Protein AF-A0A0E2DDN2-F1 (afdb_monomer_lite)

Structure (mmCIF, N/CA/C/O backbone):
data_AF-A0A0E2DDN2-F1
#
_entry.id   AF-A0A0E2DDN2-F1
#
loop_
_atom_site.group_PDB
_atom_site.id
_atom_site.type_symbol
_atom_site.label_atom_id
_atom_site.label_alt_id
_atom_site.label_comp_id
_atom_site.label_asym_id
_atom_site.label_entity_id
_atom_site.label_seq_id
_atom_site.pdbx_PDB_ins_code
_atom_site.Cartn_x
_atom_site.Cartn_y
_atom_site.Cartn_z
_atom_site.occupancy
_atom_site.B_iso_or_equiv
_atom_site.auth_seq_id
_atom_site.auth_comp_id
_atom_site.auth_asym_id
_atom_site.auth_atom_id
_atom_site.pdbx_PDB_model_num
ATOM 1 N N . MET A 1 1 ? -7.321 -7.533 17.125 1.00 57.19 1 MET A N 1
ATOM 2 C CA . MET A 1 1 ? -7.673 -6.757 15.905 1.00 57.19 1 MET A CA 1
ATOM 3 C C . MET A 1 1 ? -6.456 -6.064 15.289 1.00 57.19 1 MET A C 1
ATOM 5 O O . MET A 1 1 ? -6.294 -6.148 14.081 1.00 57.19 1 MET A O 1
ATOM 9 N N . GLY A 1 2 ? -5.565 -5.451 16.083 1.00 60.41 2 GLY A N 1
ATOM 10 C CA . GLY A 1 2 ? -4.345 -4.822 15.553 1.00 60.41 2 GLY A CA 1
ATOM 11 C C . GLY A 1 2 ? -3.330 -5.793 14.927 1.00 60.41 2 GLY A C 1
ATOM 12 O O . GLY A 1 2 ? -2.785 -5.489 13.872 1.00 60.41 2 GLY A O 1
ATOM 13 N N . GLU A 1 3 ? -3.133 -6.992 15.486 1.00 67.50 3 GLU A N 1
ATOM 14 C CA . GLU A 1 3 ? -2.214 -7.992 14.902 1.00 67.50 3 GLU A CA 1
ATOM 15 C C . GLU A 1 3 ? -2.650 -8.462 13.506 1.00 67.50 3 GLU A C 1
ATOM 17 O O . GLU A 1 3 ? -1.822 -8.657 12.621 1.00 67.50 3 GLU A O 1
ATOM 22 N N . ILE A 1 4 ? -3.965 -8.549 13.271 1.00 76.50 4 ILE A N 1
ATOM 23 C CA . ILE A 1 4 ? -4.533 -8.881 11.957 1.00 76.50 4 ILE A CA 1
ATOM 24 C C . ILE A 1 4 ? -4.200 -7.784 10.937 1.00 76.50 4 ILE A C 1
ATOM 26 O O . ILE A 1 4 ? -3.948 -8.085 9.774 1.00 76.50 4 ILE A O 1
ATOM 30 N N . ILE A 1 5 ? -4.181 -6.513 11.355 1.00 75.06 5 ILE A N 1
ATOM 31 C CA . ILE A 1 5 ? -3.803 -5.395 10.480 1.00 75.06 5 ILE A CA 1
ATOM 32 C C . ILE A 1 5 ? -2.328 -5.515 10.093 1.00 75.06 5 ILE A C 1
ATOM 34 O O . ILE A 1 5 ? -2.007 -5.381 8.917 1.00 75.06 5 ILE A O 1
ATOM 38 N N . LEU A 1 6 ? -1.445 -5.811 11.051 1.00 74.75 6 LEU A N 1
ATOM 39 C CA . LEU A 1 6 ? -0.019 -6.003 10.779 1.00 74.75 6 LEU A CA 1
ATOM 40 C C . LEU A 1 6 ? 0.225 -7.170 9.819 1.00 74.75 6 LEU A C 1
ATOM 42 O O . LEU A 1 6 ? 0.858 -6.968 8.789 1.00 74.75 6 LEU A O 1
ATOM 46 N N . SER A 1 7 ? -0.344 -8.343 10.104 1.00 75.56 7 SER A N 1
ATOM 47 C CA . SER A 1 7 ? -0.200 -9.535 9.258 1.00 75.56 7 SER A CA 1
ATOM 48 C C . SER A 1 7 ? -0.722 -9.294 7.838 1.00 75.56 7 SER A C 1
ATOM 50 O O . SER A 1 7 ? -0.008 -9.557 6.873 1.00 75.56 7 SER A O 1
ATOM 52 N N . LYS A 1 8 ? -1.905 -8.681 7.684 1.00 78.75 8 LYS A N 1
ATOM 53 C CA . LYS A 1 8 ? -2.436 -8.330 6.356 1.00 78.75 8 LYS A CA 1
ATOM 54 C C . LYS A 1 8 ? -1.563 -7.331 5.618 1.00 78.75 8 LYS A C 1
ATOM 56 O O . LYS A 1 8 ? -1.463 -7.403 4.401 1.00 78.75 8 LYS A O 1
ATOM 61 N N . LEU A 1 9 ? -0.964 -6.373 6.323 1.00 77.38 9 LEU A N 1
ATOM 62 C CA . LEU A 1 9 ? -0.024 -5.451 5.700 1.00 77.38 9 LEU A CA 1
ATOM 63 C C . LEU A 1 9 ? 1.234 -6.203 5.260 1.00 77.38 9 LEU A C 1
ATOM 65 O O . LEU A 1 9 ? 1.690 -5.993 4.148 1.00 77.38 9 LEU A O 1
ATOM 69 N N . GLU A 1 10 ? 1.793 -7.095 6.066 1.00 76.25 10 GLU A N 1
ATOM 70 C CA . GLU A 1 10 ? 2.991 -7.865 5.698 1.00 76.25 10 GLU A CA 1
ATOM 71 C C . GLU A 1 10 ? 2.784 -8.768 4.476 1.00 76.25 10 GLU A C 1
ATOM 73 O O . GLU A 1 10 ? 3.691 -8.880 3.656 1.00 76.25 10 GLU A O 1
ATOM 78 N N . GLU A 1 11 ? 1.581 -9.314 4.295 1.00 73.31 11 GLU A N 1
ATOM 79 C CA . GLU A 1 11 ? 1.205 -10.130 3.132 1.00 73.31 11 GLU A CA 1
ATOM 80 C C . GLU A 1 11 ? 1.095 -9.343 1.813 1.00 73.31 11 GLU A C 1
ATOM 82 O O . GLU A 1 11 ? 1.126 -9.938 0.734 1.00 73.31 11 GLU A O 1
ATOM 87 N N . LEU A 1 12 ? 0.964 -8.012 1.854 1.00 65.38 12 LEU A N 1
ATOM 88 C CA . LEU A 1 12 ? 0.863 -7.209 0.633 1.00 65.38 12 LEU A CA 1
ATOM 89 C C . LEU A 1 12 ? 2.214 -7.174 -0.093 1.00 65.38 12 LEU A C 1
ATOM 91 O O . LEU A 1 12 ? 3.175 -6.577 0.382 1.00 65.38 12 LEU A O 1
ATOM 95 N N . SER A 1 13 ? 2.285 -7.746 -1.291 1.00 55.22 13 SER A N 1
ATOM 96 C CA . SER A 1 13 ? 3.529 -7.833 -2.069 1.00 55.22 13 SER A CA 1
ATOM 97 C C . SER A 1 13 ? 4.059 -6.489 -2.583 1.00 55.22 13 SER A C 1
ATOM 99 O O . SER A 1 13 ? 5.221 -6.404 -2.960 1.00 55.22 13 SER A O 1
ATOM 101 N N . GLU A 1 14 ? 3.227 -5.445 -2.618 1.00 56.44 14 GLU A N 1
ATOM 102 C CA . GLU A 1 14 ? 3.563 -4.155 -3.227 1.00 56.44 14 GLU A CA 1
ATOM 103 C C . GLU A 1 14 ? 3.874 -3.085 -2.168 1.00 56.44 14 GLU A C 1
ATOM 105 O O . GLU A 1 14 ? 3.119 -2.883 -1.211 1.00 56.44 14 GLU A O 1
ATOM 110 N N . ALA A 1 15 ? 4.981 -2.368 -2.363 1.00 55.09 15 ALA A N 1
ATOM 111 C CA . ALA A 1 15 ? 5.313 -1.105 -1.707 1.00 55.09 15 ALA A CA 1
ATOM 112 C C . ALA A 1 15 ? 5.532 -0.029 -2.794 1.00 55.09 15 ALA A C 1
ATOM 114 O O . ALA A 1 15 ? 5.874 -0.384 -3.918 1.00 55.09 15 ALA A O 1
ATOM 115 N N . PRO A 1 16 ? 5.310 1.272 -2.517 1.00 59.19 16 PRO A N 1
ATOM 116 C CA . PRO A 1 16 ? 4.817 1.874 -1.288 1.00 59.19 16 PRO A CA 1
ATOM 117 C C . PRO A 1 16 ? 3.288 1.813 -1.219 1.00 59.19 16 PRO A C 1
ATOM 119 O O . PRO A 1 16 ? 2.588 2.052 -2.205 1.00 59.19 16 PRO A O 1
ATOM 122 N N . ARG A 1 17 ? 2.745 1.542 -0.030 1.00 75.62 17 ARG A N 1
ATOM 123 C CA . ARG A 1 17 ? 1.301 1.352 0.144 1.00 75.62 17 ARG A CA 1
ATOM 124 C C . ARG A 1 17 ? 0.639 2.662 0.527 1.00 75.62 17 ARG A C 1
ATOM 126 O O . ARG A 1 17 ? 1.168 3.434 1.322 1.00 75.62 17 ARG A O 1
ATOM 133 N N . ARG A 1 18 ? -0.553 2.898 -0.010 1.00 86.12 18 ARG A N 1
ATOM 134 C CA . ARG A 1 18 ? -1.464 3.941 0.470 1.00 86.12 18 ARG A CA 1
ATOM 135 C C . ARG A 1 18 ? -2.622 3.233 1.148 1.00 86.12 18 ARG A C 1
ATOM 137 O O . ARG A 1 18 ? -3.436 2.612 0.472 1.00 86.12 18 ARG A O 1
ATOM 144 N N . VAL A 1 19 ? -2.656 3.278 2.472 1.00 88.81 19 VAL A N 1
ATOM 145 C CA . VAL A 1 19 ? -3.583 2.481 3.275 1.00 88.81 19 VAL A CA 1
ATOM 146 C C . VAL A 1 19 ? -4.564 3.408 3.972 1.00 88.81 19 VAL A C 1
ATOM 148 O O . VAL A 1 19 ? -4.178 4.266 4.765 1.00 88.81 19 VAL A O 1
ATOM 151 N N . LEU A 1 20 ? -5.844 3.216 3.667 1.00 90.94 20 LEU A N 1
ATOM 152 C CA . LEU A 1 20 ? -6.948 3.890 4.331 1.00 90.94 20 LEU A CA 1
ATOM 153 C C . LEU A 1 20 ? -7.583 2.939 5.344 1.00 90.94 20 LEU A C 1
ATOM 155 O O . LEU A 1 20 ? -8.109 1.894 4.962 1.00 90.94 20 LEU A O 1
ATOM 159 N N . LEU A 1 21 ? -7.534 3.313 6.616 1.00 91.19 21 LEU A N 1
ATOM 160 C CA . LEU A 1 21 ? -8.121 2.571 7.723 1.00 91.19 21 LEU A CA 1
ATOM 161 C C . LEU A 1 21 ? -9.485 3.184 8.056 1.00 91.19 21 LEU A C 1
ATOM 163 O O . LEU A 1 21 ? -9.568 4.301 8.562 1.00 91.19 21 LEU A O 1
ATOM 167 N N . ASP A 1 22 ? -10.555 2.462 7.738 1.00 91.00 22 ASP A N 1
ATOM 168 C CA . ASP A 1 22 ? -11.921 2.887 8.040 1.00 91.00 22 ASP A CA 1
ATOM 169 C C . ASP A 1 22 ? -12.295 2.446 9.459 1.00 91.00 22 ASP A C 1
ATOM 171 O O . ASP A 1 22 ? -12.363 1.249 9.742 1.00 91.00 22 ASP A O 1
ATOM 175 N N . ALA A 1 23 ? -12.483 3.412 10.358 1.00 91.00 23 ALA A N 1
ATOM 176 C CA . ALA A 1 23 ? -12.768 3.170 11.768 1.00 91.00 23 ALA A CA 1
ATOM 177 C C . ALA A 1 23 ? -14.267 3.228 12.103 1.00 91.00 23 ALA A C 1
ATOM 179 O O . ALA A 1 23 ? -14.613 3.154 13.277 1.00 91.00 23 ALA A O 1
ATOM 180 N N . SER A 1 24 ? -15.162 3.321 11.112 1.00 89.81 24 SER A N 1
ATOM 181 C CA . SER A 1 24 ? -16.614 3.457 11.337 1.00 89.81 24 SER A CA 1
ATOM 182 C C . SER A 1 24 ? -17.233 2.334 12.175 1.00 89.81 24 SER A C 1
ATOM 184 O O . SER A 1 24 ? -18.202 2.569 12.890 1.00 89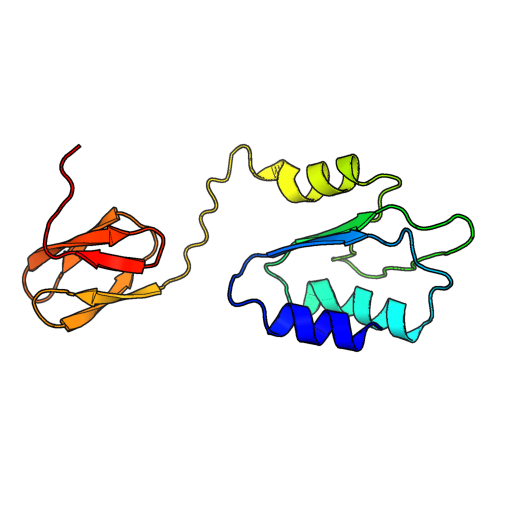.81 24 SER A O 1
ATOM 186 N N . GLY A 1 25 ? -16.662 1.128 12.118 1.00 87.94 25 GLY A N 1
ATOM 187 C CA . GLY A 1 25 ? -17.080 -0.022 12.926 1.00 87.94 25 GLY A CA 1
ATOM 188 C C . GLY A 1 25 ? -16.351 -0.169 14.265 1.00 87.94 25 GLY A C 1
ATOM 189 O O . GLY A 1 25 ? -16.425 -1.233 14.872 1.00 87.94 25 GLY A O 1
ATOM 190 N N . LEU A 1 26 ? -15.579 0.830 14.700 1.00 87.44 26 LEU A N 1
ATOM 191 C CA . LEU A 1 26 ? -14.815 0.753 15.941 1.00 87.44 26 LEU A CA 1
ATOM 192 C C . LEU A 1 26 ? -15.725 1.020 17.147 1.00 87.44 26 LEU A C 1
ATOM 194 O O . LEU A 1 26 ? -16.296 2.095 17.267 1.00 87.44 26 LEU A O 1
ATOM 198 N N . GLU A 1 27 ? -15.826 0.064 18.066 1.00 87.62 27 GLU A N 1
ATOM 199 C CA . GLU A 1 27 ? -16.610 0.234 19.303 1.00 87.62 27 GLU A CA 1
ATOM 200 C C . GLU A 1 27 ? -15.787 0.862 20.436 1.00 87.62 27 GLU A C 1
ATOM 202 O O . GLU A 1 27 ? -16.316 1.558 21.298 1.00 87.62 27 GLU A O 1
ATOM 207 N N . SER A 1 28 ? -14.474 0.617 20.446 1.00 85.62 28 SER A N 1
ATOM 208 C CA . SER A 1 28 ? -13.539 1.173 21.426 1.00 85.62 28 SER A CA 1
ATOM 209 C C . SER A 1 28 ? -12.110 1.197 20.881 1.00 85.62 28 SER A C 1
ATOM 211 O O . SER A 1 28 ? -11.752 0.411 20.003 1.00 85.62 28 SER A O 1
ATOM 213 N N . ALA A 1 29 ? -11.270 2.086 21.416 1.00 85.00 29 ALA A N 1
ATOM 214 C CA . ALA A 1 29 ? -9.834 2.107 21.149 1.00 85.00 29 ALA A CA 1
ATOM 215 C C . ALA A 1 29 ? -9.071 1.653 22.397 1.00 85.00 29 ALA A C 1
ATOM 217 O O . ALA A 1 29 ? -9.054 2.339 23.417 1.00 85.00 29 ALA A O 1
ATOM 218 N N . THR A 1 30 ? -8.428 0.488 22.321 1.00 86.00 30 THR A N 1
ATOM 219 C CA . THR A 1 30 ? -7.553 0.007 23.395 1.00 86.00 30 THR A CA 1
ATOM 220 C C . THR A 1 30 ? -6.151 0.595 23.262 1.00 86.00 30 THR A C 1
ATOM 222 O O . THR A 1 30 ? -5.705 0.975 22.172 1.00 86.00 30 THR A O 1
ATOM 225 N N . LEU A 1 31 ? -5.417 0.634 24.378 1.00 82.75 31 LEU A N 1
ATOM 226 C CA . LEU A 1 31 ? -4.021 1.077 24.398 1.00 82.75 31 LEU A CA 1
ATOM 227 C C . LEU A 1 31 ? -3.148 0.223 23.462 1.00 82.75 31 LEU A C 1
ATOM 229 O O . LEU A 1 31 ? -2.305 0.746 22.740 1.00 82.75 31 LEU A O 1
ATOM 233 N N . GLU A 1 32 ? -3.407 -1.082 23.431 1.00 83.31 32 GLU A N 1
ATOM 234 C CA . GLU A 1 32 ? -2.722 -2.044 22.569 1.00 83.31 32 GLU A CA 1
ATOM 235 C C . GLU A 1 32 ? -3.000 -1.787 21.080 1.00 83.31 32 GLU A C 1
ATOM 237 O O . GLU A 1 32 ? -2.066 -1.667 20.287 1.00 83.31 32 GLU A O 1
ATOM 242 N N . GLY A 1 33 ? -4.268 -1.604 20.693 1.00 82.94 33 GLY A N 1
ATOM 243 C CA . GLY A 1 33 ? -4.626 -1.277 19.309 1.00 82.94 33 GLY A CA 1
ATOM 244 C C . GLY A 1 33 ? -4.025 0.053 18.851 1.00 82.94 33 GLY A C 1
ATOM 245 O O . GLY A 1 33 ? -3.528 0.166 17.732 1.00 82.94 33 GLY A O 1
ATOM 246 N N . THR A 1 34 ? -3.993 1.040 19.747 1.00 83.62 34 THR A N 1
ATOM 247 C CA . THR A 1 34 ? -3.378 2.347 19.483 1.00 83.62 34 THR A CA 1
ATOM 248 C C . THR A 1 34 ? -1.855 2.238 19.358 1.00 83.62 34 THR A C 1
ATOM 250 O O . THR A 1 34 ? -1.264 2.877 18.491 1.00 83.62 34 THR A O 1
ATOM 253 N N . SER A 1 35 ? -1.207 1.396 20.172 1.00 83.56 35 SER A N 1
ATOM 254 C CA . SER A 1 35 ? 0.231 1.116 20.067 1.00 83.56 35 SER A CA 1
ATOM 255 C C . SER A 1 35 ? 0.589 0.522 18.703 1.00 83.56 35 SER A C 1
ATOM 257 O O . SER A 1 35 ? 1.535 0.972 18.063 1.00 83.56 35 SER A O 1
ATOM 259 N N . ILE A 1 36 ? -0.228 -0.403 18.199 1.00 84.44 36 ILE A N 1
ATOM 260 C CA . ILE A 1 36 ? -0.029 -0.999 16.873 1.00 84.44 36 ILE A CA 1
ATOM 261 C C . ILE A 1 36 ? -0.156 0.052 15.764 1.00 84.44 36 ILE A C 1
ATOM 263 O O . ILE A 1 36 ? 0.682 0.089 14.865 1.00 84.44 36 ILE A O 1
ATOM 267 N N . LEU A 1 37 ? -1.151 0.944 15.842 1.00 86.69 37 LEU A N 1
ATOM 268 C CA . LEU A 1 37 ? -1.289 2.052 14.889 1.00 86.69 37 LEU A CA 1
ATOM 269 C C . LEU A 1 37 ? -0.066 2.980 14.908 1.00 86.69 37 LEU A C 1
ATOM 271 O O . LEU A 1 37 ? 0.392 3.396 13.847 1.00 86.69 37 LEU A O 1
ATOM 275 N N . ASN A 1 38 ? 0.497 3.254 16.087 1.00 85.56 38 ASN A N 1
ATOM 276 C CA . ASN A 1 38 ? 1.711 4.065 16.229 1.00 85.56 38 ASN A CA 1
ATOM 277 C C . ASN A 1 38 ? 2.949 3.420 15.591 1.00 85.56 38 ASN A C 1
ATOM 279 O O . ASN A 1 38 ? 3.833 4.136 15.137 1.00 85.56 38 ASN A O 1
ATOM 283 N N . GLN A 1 39 ? 3.005 2.089 15.509 1.00 86.06 39 GLN A N 1
ATOM 284 C CA . GLN A 1 39 ? 4.134 1.368 14.913 1.00 86.06 39 GLN A CA 1
ATOM 285 C C . GLN A 1 39 ? 4.077 1.298 13.381 1.00 86.06 39 GLN A C 1
ATOM 287 O O . GLN A 1 39 ? 5.101 1.040 12.750 1.00 86.06 39 GLN A O 1
ATOM 292 N N . LEU A 1 40 ? 2.912 1.501 12.750 1.00 86.12 40 LEU A N 1
ATOM 293 C CA . LEU A 1 40 ? 2.779 1.346 11.291 1.00 86.12 40 LEU A CA 1
ATOM 294 C C . LEU A 1 40 ? 3.709 2.269 10.486 1.00 86.12 40 LEU A C 1
ATOM 296 O O . LEU A 1 40 ? 4.346 1.772 9.556 1.00 86.12 40 LEU A O 1
ATOM 300 N N . PRO A 1 41 ? 3.838 3.570 10.810 1.00 84.88 41 PRO A N 1
ATOM 301 C CA . PRO A 1 41 ? 4.725 4.471 10.077 1.00 84.88 41 PRO A CA 1
ATOM 302 C C . PRO A 1 41 ? 6.205 4.102 10.227 1.00 84.88 41 PRO A C 1
ATOM 304 O O . PRO A 1 41 ? 6.975 4.289 9.293 1.00 84.88 41 PRO A O 1
ATOM 307 N N . GLU A 1 42 ? 6.604 3.543 11.372 1.00 83.81 42 GLU A N 1
ATOM 308 C CA . GLU A 1 42 ? 7.980 3.086 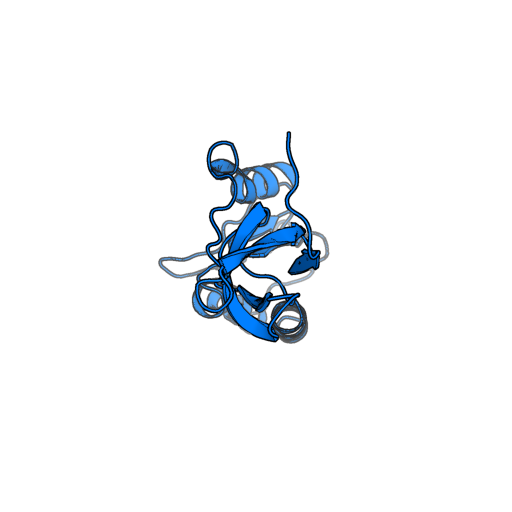11.608 1.00 83.81 42 GLU A CA 1
ATOM 309 C C . GLU A 1 42 ? 8.272 1.758 10.900 1.00 83.81 42 GLU A C 1
ATOM 311 O O . GLU A 1 42 ? 9.324 1.596 10.285 1.00 83.81 42 GLU A O 1
ATOM 316 N N . ARG A 1 43 ? 7.326 0.811 10.944 1.00 81.69 43 ARG A N 1
ATOM 317 C CA . ARG A 1 43 ? 7.464 -0.521 10.331 1.00 81.69 43 ARG A CA 1
ATOM 318 C C . ARG A 1 43 ? 7.354 -0.477 8.808 1.00 81.69 43 ARG A C 1
ATOM 320 O O . ARG A 1 43 ? 7.960 -1.294 8.121 1.00 81.69 43 ARG A O 1
ATOM 327 N N . PHE A 1 44 ? 6.604 0.484 8.272 1.00 82.56 44 PHE A N 1
ATOM 328 C CA . PHE A 1 44 ? 6.402 0.678 6.838 1.00 82.56 44 PHE A CA 1
ATOM 329 C C . PHE A 1 44 ? 6.727 2.127 6.431 1.00 82.56 44 PHE A C 1
ATOM 331 O O . PHE A 1 44 ? 5.831 2.845 5.981 1.00 82.56 44 PHE A O 1
ATOM 338 N N . PRO A 1 45 ? 8.001 2.559 6.508 1.00 78.06 45 PRO A N 1
ATOM 339 C CA . PRO A 1 45 ? 8.399 3.966 6.343 1.00 78.06 45 PRO A CA 1
ATOM 340 C C . PRO A 1 45 ? 8.120 4.530 4.946 1.00 78.06 45 PRO A C 1
ATOM 342 O O . PRO A 1 45 ? 7.988 5.736 4.764 1.00 78.06 45 PRO A O 1
ATOM 345 N N . ASN A 1 46 ? 7.993 3.653 3.949 1.00 75.75 46 ASN A N 1
ATOM 346 C CA . ASN A 1 46 ? 7.662 4.034 2.579 1.00 75.75 46 ASN A CA 1
ATOM 347 C C . ASN A 1 46 ? 6.147 4.106 2.327 1.00 75.75 46 ASN A C 1
ATOM 349 O O . ASN A 1 46 ? 5.731 4.536 1.258 1.00 75.75 46 ASN A O 1
ATOM 353 N N . SER A 1 47 ? 5.309 3.662 3.267 1.00 83.44 47 SER A N 1
ATOM 354 C CA . SER A 1 47 ? 3.852 3.651 3.114 1.00 83.44 47 SER A CA 1
ATOM 355 C C . SER A 1 47 ? 3.216 4.889 3.742 1.00 83.44 47 SER A C 1
ATOM 357 O O . SER A 1 47 ? 3.709 5.441 4.720 1.00 83.44 47 SER A O 1
ATOM 359 N N . LYS A 1 48 ? 2.083 5.319 3.186 1.00 87.69 48 LYS A N 1
ATOM 360 C CA . LYS A 1 48 ? 1.247 6.383 3.745 1.00 87.69 48 LYS A CA 1
ATOM 361 C C . LYS A 1 48 ? -0.019 5.783 4.334 1.00 87.69 48 LYS A C 1
ATOM 363 O O . LYS A 1 48 ? -0.681 4.968 3.689 1.00 87.69 48 LYS A O 1
ATOM 368 N N . PHE A 1 49 ? -0.373 6.242 5.525 1.00 89.25 49 PHE A N 1
ATOM 369 C CA . PHE A 1 49 ? -1.541 5.788 6.266 1.00 89.25 49 PHE A CA 1
ATOM 370 C C . PHE A 1 49 ? -2.459 6.969 6.570 1.00 89.25 49 PHE A C 1
ATOM 372 O O . PHE A 1 49 ? -1.991 8.066 6.878 1.00 89.25 49 PHE A O 1
ATOM 379 N N . ALA A 1 50 ? -3.763 6.730 6.517 1.00 91.94 50 ALA A N 1
ATOM 380 C CA . ALA A 1 50 ? -4.773 7.655 7.010 1.00 91.94 50 ALA A CA 1
ATOM 381 C C . ALA A 1 50 ? -5.900 6.866 7.675 1.00 91.94 50 ALA A C 1
ATOM 383 O O . ALA A 1 50 ? -6.228 5.764 7.230 1.00 91.94 50 ALA A O 1
ATOM 384 N N . ILE A 1 51 ? -6.497 7.435 8.717 1.00 92.12 51 ILE A N 1
ATOM 385 C CA . ILE A 1 51 ? -7.679 6.888 9.390 1.00 92.12 51 ILE A CA 1
ATOM 386 C C . ILE A 1 51 ? -8.870 7.791 9.075 1.00 92.12 51 ILE A C 1
ATOM 388 O O . ILE A 1 51 ? -8.726 9.013 9.084 1.00 92.12 51 ILE A O 1
ATOM 392 N N . CYS A 1 52 ? -10.041 7.216 8.814 1.00 92.88 52 CYS A N 1
ATOM 393 C CA . CYS A 1 52 ? -11.277 7.977 8.638 1.00 92.88 52 CYS A CA 1
ATOM 394 C C . CYS A 1 52 ? -12.423 7.443 9.496 1.00 92.88 52 CYS A C 1
ATOM 396 O O . CYS A 1 52 ? -12.396 6.293 9.934 1.00 92.88 52 CYS A O 1
ATOM 398 N N . SER A 1 53 ? -13.453 8.274 9.674 1.00 91.12 53 SER A N 1
ATOM 399 C CA . SER A 1 53 ? -14.751 7.869 10.228 1.00 91.12 53 SER A CA 1
ATOM 400 C C . SER A 1 53 ? -14.678 7.303 11.649 1.00 91.12 53 SER A C 1
ATOM 402 O O . SER A 1 53 ? -15.384 6.358 11.976 1.00 91.12 53 SER A O 1
ATOM 404 N N . VAL A 1 54 ? -13.828 7.882 12.503 1.00 89.38 54 VAL A N 1
ATOM 405 C CA . VAL A 1 54 ? -13.747 7.504 13.923 1.00 89.38 54 VAL A CA 1
ATOM 406 C C . VAL A 1 54 ? -15.045 7.912 14.641 1.00 89.38 54 VAL A C 1
ATOM 408 O O . VAL A 1 54 ? -15.402 9.093 14.587 1.00 89.38 54 VAL A O 1
ATOM 411 N N . PRO A 1 55 ? -15.755 6.983 15.310 1.00 88.12 55 PRO A N 1
ATOM 412 C CA . PRO A 1 55 ? -16.981 7.297 16.036 1.00 88.12 55 PRO A CA 1
ATOM 413 C C . PRO A 1 55 ? -16.765 8.306 17.165 1.00 88.12 55 PRO A C 1
ATOM 415 O O . PRO A 1 55 ? -15.721 8.343 17.819 1.00 88.12 55 PRO A O 1
ATOM 418 N N . THR A 1 56 ? -17.782 9.131 17.410 1.00 83.38 56 THR A N 1
ATOM 419 C CA . THR A 1 56 ? -17.756 10.147 18.466 1.00 83.38 56 THR A CA 1
ATOM 420 C C . THR A 1 56 ? -17.533 9.501 19.835 1.00 83.38 56 THR A C 1
ATOM 422 O O . THR A 1 56 ? -18.203 8.534 20.184 1.00 83.38 56 THR A O 1
ATOM 425 N N . GLY A 1 57 ? -16.604 10.051 20.620 1.00 79.94 57 GLY A N 1
ATOM 426 C CA . GLY A 1 57 ? -16.243 9.521 21.940 1.00 79.94 57 GLY A CA 1
ATOM 427 C C . GLY A 1 57 ? -15.088 8.516 21.931 1.00 79.94 57 GLY A C 1
ATOM 428 O O . GLY A 1 57 ? -14.632 8.128 23.002 1.00 79.94 57 GLY A O 1
ATOM 429 N N . ILE A 1 58 ? -14.574 8.134 20.755 1.00 82.38 58 ILE A N 1
ATOM 430 C CA . ILE A 1 58 ? -13.362 7.319 20.635 1.00 82.38 58 ILE A CA 1
ATOM 431 C C . ILE A 1 58 ? -12.181 8.212 20.260 1.00 82.38 58 ILE A C 1
ATOM 433 O O . ILE A 1 58 ? -12.140 8.799 19.180 1.00 82.38 58 ILE A O 1
ATOM 437 N N . GLU A 1 59 ? -11.185 8.280 21.140 1.00 77.25 59 GLU A N 1
ATOM 438 C CA . GLU A 1 59 ? -9.943 9.004 20.879 1.00 77.25 59 GLU A CA 1
ATOM 439 C C . GLU A 1 59 ? -8.838 8.049 20.422 1.00 77.25 59 GLU A C 1
ATOM 441 O O . GLU A 1 59 ? -8.361 7.204 21.181 1.00 77.25 59 GLU A O 1
ATOM 446 N N . ILE A 1 60 ? -8.380 8.214 19.180 1.00 79.12 60 ILE A N 1
ATOM 447 C CA . ILE A 1 60 ? -7.196 7.515 18.673 1.00 79.12 60 ILE A CA 1
ATOM 448 C C . ILE A 1 60 ? -5.983 8.421 18.890 1.00 79.12 60 ILE A C 1
ATOM 450 O O . ILE A 1 60 ? -5.702 9.328 18.106 1.00 79.12 60 ILE A O 1
ATOM 454 N N . SER A 1 61 ? -5.256 8.178 19.978 1.00 68.00 61 SER A N 1
ATOM 455 C CA . SER A 1 61 ? -4.045 8.929 20.320 1.00 68.00 61 SER A CA 1
ATOM 456 C C . SER A 1 61 ? -2.829 8.420 19.543 1.00 68.00 61 SER A C 1
ATOM 458 O O . SER A 1 61 ? -2.050 7.607 20.047 1.00 68.00 61 SER A O 1
ATOM 460 N N . VAL A 1 62 ? -2.643 8.918 18.319 1.00 67.06 62 VAL A N 1
ATOM 461 C CA . VAL A 1 62 ? -1.437 8.627 17.532 1.00 67.06 62 VAL A CA 1
ATOM 462 C C . VAL A 1 62 ? -0.324 9.615 17.916 1.00 67.06 62 VAL A C 1
ATOM 464 O O . VAL A 1 62 ? -0.470 10.821 17.706 1.00 67.06 62 VAL A O 1
ATOM 467 N N . LYS A 1 63 ? 0.770 9.137 18.524 1.00 60.44 63 LYS A N 1
ATOM 468 C CA . LYS A 1 63 ? 1.890 9.960 19.033 1.00 60.44 63 LYS A CA 1
ATOM 469 C C . LYS A 1 63 ? 3.159 9.718 18.206 1.00 60.44 63 LYS A C 1
ATOM 471 O O . LYS A 1 63 ? 3.446 8.577 17.872 1.00 60.44 63 LYS A O 1
ATOM 476 N N . GLY A 1 64 ? 3.929 10.777 17.930 1.00 58.69 64 GLY A N 1
ATOM 477 C CA . GLY A 1 64 ? 5.228 10.712 17.234 1.00 58.69 64 GLY A CA 1
ATOM 478 C C . GLY A 1 64 ? 5.364 11.700 16.068 1.00 58.69 64 GLY A C 1
ATOM 479 O O . GLY A 1 64 ? 4.379 12.314 15.651 1.00 58.69 64 GLY A O 1
ATOM 480 N N . GLU A 1 65 ? 6.585 11.859 15.544 1.00 56.88 65 GLU A N 1
ATOM 481 C CA . GLU A 1 65 ? 6.884 12.747 14.401 1.00 56.88 65 GLU A CA 1
ATOM 482 C C . GLU A 1 65 ? 6.241 12.256 13.090 1.00 56.88 65 GLU A C 1
ATOM 484 O O . GLU A 1 65 ? 5.798 13.068 12.282 1.00 56.88 65 GLU A O 1
ATOM 489 N N . ASN A 1 66 ? 6.067 10.938 12.929 1.00 64.31 66 ASN A N 1
ATOM 490 C CA . ASN A 1 66 ? 5.421 10.303 11.773 1.00 64.31 66 ASN A CA 1
ATOM 491 C C . ASN A 1 66 ? 3.993 9.826 12.083 1.00 64.31 66 ASN A C 1
ATOM 493 O O . ASN A 1 66 ? 3.621 8.699 11.773 1.00 64.31 66 ASN A O 1
ATOM 497 N N . LYS A 1 67 ? 3.171 10.659 12.728 1.00 79.00 67 LYS A N 1
ATOM 498 C CA . LYS A 1 67 ? 1.803 10.271 13.109 1.00 79.00 67 LYS A CA 1
ATOM 499 C C . LYS A 1 67 ? 0.886 10.016 11.901 1.00 79.00 67 LYS A C 1
ATOM 501 O O . LYS A 1 67 ? 0.886 10.762 10.922 1.00 79.00 67 LYS A O 1
ATOM 506 N N . ILE A 1 68 ? 0.033 8.999 12.018 1.00 88.44 68 ILE A N 1
ATOM 507 C CA . ILE A 1 68 ? -1.080 8.742 11.094 1.00 88.44 68 ILE A CA 1
ATOM 508 C C . ILE A 1 68 ? -2.113 9.866 11.221 1.00 88.44 68 ILE A C 1
ATOM 510 O O . ILE A 1 68 ? -2.572 10.179 12.320 1.00 88.44 68 ILE A O 1
ATOM 514 N N . SER A 1 69 ? -2.498 10.457 10.090 1.00 89.31 69 SER A N 1
ATOM 515 C CA . SER A 1 69 ? -3.522 11.504 10.061 1.00 89.31 69 SER A CA 1
ATOM 516 C C . SER A 1 69 ? -4.925 10.906 10.187 1.00 89.31 69 SER A C 1
ATOM 518 O O . SER A 1 69 ? -5.245 9.917 9.523 1.00 89.31 69 SER A O 1
ATOM 520 N N . VAL A 1 70 ? -5.761 11.519 11.027 1.00 89.94 70 VAL A N 1
ATOM 521 C CA . VAL A 1 70 ? -7.151 11.112 11.277 1.00 89.94 70 VAL A CA 1
ATOM 522 C C . VAL A 1 70 ? -8.093 12.142 10.657 1.00 89.94 70 VAL A C 1
ATOM 524 O O . VAL A 1 70 ? -7.907 13.342 10.844 1.00 89.94 70 VAL A O 1
ATOM 527 N N . PHE A 1 71 ? -9.105 11.672 9.933 1.00 90.44 71 PHE A N 1
ATOM 528 C CA . PHE A 1 71 ? -10.083 12.495 9.225 1.00 90.44 71 PHE A CA 1
ATOM 529 C C . PHE A 1 71 ? -11.512 12.125 9.632 1.00 90.44 71 PHE A C 1
ATOM 531 O O . PHE A 1 71 ? -11.806 10.976 9.966 1.00 90.44 71 PHE A O 1
ATOM 538 N N . SER A 1 72 ? -12.422 13.094 9.558 1.00 87.38 72 SER A N 1
ATOM 539 C CA . SER A 1 72 ? -13.854 12.885 9.802 1.00 87.38 72 SER A CA 1
ATOM 540 C C . SER A 1 72 ? -14.514 12.008 8.739 1.00 87.38 72 SER A C 1
ATOM 542 O O . SER A 1 72 ? -15.408 11.225 9.045 1.00 87.38 72 SER A O 1
ATOM 544 N N . ASP A 1 73 ? -14.060 12.118 7.491 1.00 88.38 73 ASP A N 1
ATOM 545 C CA . ASP A 1 73 ? -14.679 11.478 6.338 1.00 88.38 73 ASP A CA 1
ATOM 546 C C . ASP A 1 73 ? -13.653 10.774 5.442 1.00 88.38 73 ASP A C 1
ATOM 548 O O . ASP A 1 73 ? -12.444 11.036 5.459 1.00 88.38 73 ASP A O 1
ATOM 552 N N . ARG A 1 74 ? -14.173 9.834 4.655 1.00 89.06 74 ARG A N 1
ATOM 553 C CA . ARG A 1 74 ? -13.387 8.964 3.783 1.00 89.06 74 ARG A CA 1
ATOM 554 C C . ARG A 1 74 ? -12.723 9.732 2.638 1.00 89.06 74 ARG A C 1
ATOM 556 O O . ARG A 1 74 ? -11.636 9.347 2.208 1.00 89.06 74 ARG A O 1
ATOM 563 N N . ASP A 1 75 ? -13.356 10.782 2.125 1.00 87.75 75 ASP A N 1
ATOM 564 C CA . ASP A 1 75 ? -12.881 11.493 0.939 1.00 87.75 75 ASP A CA 1
ATOM 565 C C . ASP A 1 75 ? -11.707 12.413 1.272 1.00 87.75 75 ASP A C 1
ATOM 567 O O . ASP A 1 75 ? -10.692 12.371 0.577 1.00 87.75 75 ASP A O 1
ATOM 571 N N . SER A 1 76 ? -11.760 13.121 2.398 1.00 87.25 76 SER A N 1
ATOM 572 C CA . SER A 1 76 ? -10.637 13.885 2.950 1.00 87.25 76 SER A CA 1
ATOM 573 C C . SER A 1 76 ? -9.411 13.000 3.194 1.00 87.25 76 SER A C 1
ATOM 575 O O . SER A 1 76 ? -8.293 13.354 2.810 1.00 87.25 76 SER A O 1
ATOM 577 N N . ALA A 1 77 ? -9.610 11.802 3.753 1.00 88.94 77 ALA A N 1
ATOM 578 C CA . ALA A 1 77 ? -8.525 10.850 3.980 1.00 88.94 77 ALA A CA 1
ATOM 579 C C . ALA A 1 77 ? -7.912 10.326 2.670 1.00 88.94 77 ALA A C 1
ATOM 581 O O . ALA A 1 77 ? -6.689 10.234 2.538 1.00 88.94 77 ALA A O 1
ATOM 582 N N . LYS A 1 78 ? -8.740 10.026 1.660 1.00 87.31 78 LYS A N 1
ATOM 583 C CA . LYS A 1 78 ? -8.257 9.651 0.320 1.00 87.31 78 LYS A CA 1
ATOM 584 C C . LYS A 1 78 ? -7.494 10.787 -0.345 1.00 87.31 78 LYS A C 1
ATOM 586 O O . LYS A 1 78 ? -6.437 10.542 -0.928 1.00 87.31 78 LYS A O 1
ATOM 591 N N . LEU A 1 79 ? -8.011 12.012 -0.267 1.00 87.44 79 LEU A N 1
ATOM 592 C CA . LEU A 1 79 ? -7.340 13.193 -0.799 1.00 87.44 79 LEU A CA 1
ATOM 593 C C . LEU A 1 79 ? -5.972 13.353 -0.143 1.00 87.44 79 LEU A C 1
ATOM 595 O O . LEU A 1 79 ? -4.994 13.518 -0.855 1.00 87.44 79 LEU A O 1
A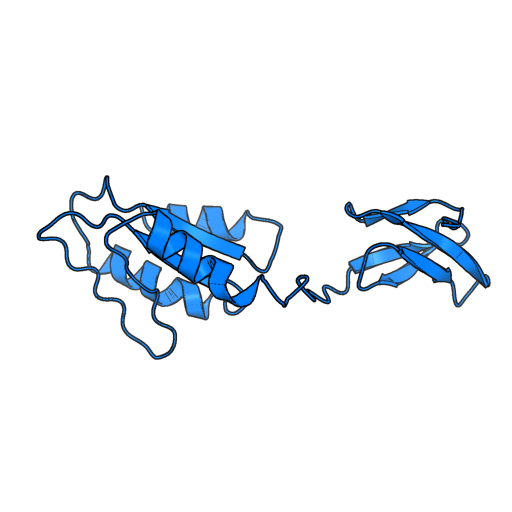TOM 599 N N . HIS A 1 80 ? -5.860 13.181 1.174 1.00 87.62 80 HIS A N 1
ATOM 600 C CA . HIS A 1 80 ? -4.572 13.216 1.868 1.00 87.62 80 HIS A CA 1
ATOM 601 C C . HIS A 1 80 ? -3.590 12.143 1.370 1.00 87.62 80 HIS A C 1
ATOM 603 O O . HIS A 1 80 ? -2.440 12.447 1.047 1.00 87.62 80 HIS A O 1
ATOM 609 N N . LEU A 1 81 ? -4.045 10.893 1.231 1.00 86.31 81 LEU A N 1
ATOM 610 C CA . LEU A 1 81 ? -3.215 9.795 0.716 1.00 86.31 81 LEU A CA 1
ATOM 611 C C . LEU A 1 81 ? -2.757 10.020 -0.738 1.00 86.31 81 LEU A C 1
ATOM 613 O O . LEU A 1 81 ? -1.724 9.484 -1.154 1.00 86.31 81 LEU A O 1
ATOM 617 N N . THR A 1 82 ? -3.507 10.815 -1.507 1.00 82.81 82 THR A N 1
ATOM 618 C CA . THR A 1 82 ? -3.280 11.080 -2.937 1.00 82.81 82 THR A CA 1
ATOM 619 C C . THR A 1 82 ? -2.802 12.505 -3.248 1.00 82.81 82 THR A C 1
ATOM 621 O O . THR A 1 82 ? -2.487 12.791 -4.396 1.00 82.81 82 THR A O 1
ATOM 624 N N . ALA A 1 83 ? -2.650 13.397 -2.262 1.00 72.69 83 ALA A N 1
ATOM 625 C CA . ALA A 1 83 ? -2.415 14.831 -2.487 1.00 72.69 83 ALA A CA 1
ATOM 626 C C . ALA A 1 83 ? -1.127 15.155 -3.275 1.00 72.69 83 ALA A C 1
ATOM 628 O O . ALA A 1 83 ? -1.075 16.171 -3.960 1.00 72.69 83 ALA A O 1
ATOM 629 N N . ASN A 1 84 ? -0.130 14.261 -3.275 1.00 57.41 84 ASN A N 1
ATOM 630 C CA . ASN A 1 84 ? 1.103 14.404 -4.068 1.00 57.41 84 ASN A CA 1
ATOM 631 C C . ASN A 1 84 ? 1.099 13.603 -5.386 1.00 57.41 84 ASN A C 1
ATOM 633 O O . ASN A 1 84 ? 2.058 13.656 -6.150 1.00 57.41 84 ASN A O 1
ATOM 637 N N . SER A 1 85 ? 0.025 12.876 -5.712 1.00 52.06 85 SER A N 1
ATOM 638 C CA . SER A 1 85 ? -0.018 12.016 -6.904 1.00 52.06 85 SER A CA 1
ATOM 639 C C . SER A 1 85 ? -0.313 12.762 -8.209 1.00 52.06 85 SER A C 1
ATOM 641 O O . SER A 1 85 ? -0.339 12.136 -9.264 1.00 52.06 85 SER A O 1
ATOM 643 N N . LYS A 1 86 ? -0.566 14.080 -8.169 1.00 45.19 86 LYS A N 1
ATOM 644 C CA . LYS A 1 86 ? -0.794 14.895 -9.380 1.00 45.19 86 LYS A CA 1
ATOM 645 C C . LYS A 1 86 ? 0.499 15.330 -10.088 1.00 45.19 86 LYS A C 1
ATOM 647 O O . LYS A 1 86 ? 0.418 15.827 -11.204 1.00 45.19 86 LYS A O 1
ATOM 652 N N . GLY A 1 87 ? 1.666 15.113 -9.477 1.00 42.75 87 GLY A N 1
ATOM 653 C CA . GLY A 1 87 ? 2.983 15.372 -10.080 1.00 42.75 87 GLY A CA 1
ATOM 654 C C . GLY A 1 87 ? 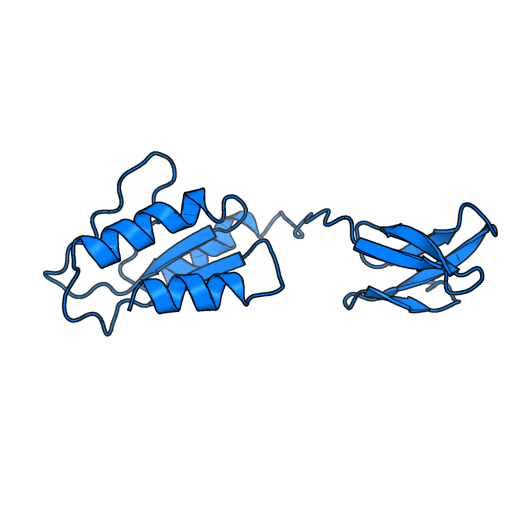3.966 14.205 -9.957 1.00 42.75 87 GLY A C 1
ATOM 655 O O . GLY A 1 87 ? 4.910 14.115 -10.735 1.00 42.75 87 GLY A O 1
ATOM 656 N N . GLU A 1 88 ? 3.722 13.268 -9.043 1.00 40.56 88 GLU A N 1
ATOM 657 C CA . GLU A 1 88 ? 4.479 12.025 -8.949 1.00 40.56 88 GLU A CA 1
ATOM 658 C C . GLU A 1 88 ? 3.728 10.923 -9.703 1.00 40.56 88 GLU A C 1
ATOM 660 O O . GLU A 1 88 ? 2.944 10.161 -9.130 1.00 40.56 88 GLU A O 1
ATOM 665 N N . VAL A 1 89 ? 4.027 10.789 -11.003 1.00 42.22 89 VAL A N 1
ATOM 666 C CA . VAL A 1 89 ? 4.196 9.444 -11.574 1.00 42.22 89 VAL A CA 1
ATOM 667 C C . VAL A 1 89 ? 5.075 8.739 -10.561 1.00 42.22 89 VAL A C 1
ATOM 669 O O . VAL A 1 89 ? 6.198 9.191 -10.366 1.00 42.22 89 VAL A O 1
ATOM 672 N N . SER A 1 90 ? 4.541 7.763 -9.827 1.00 40.88 90 SER A N 1
ATOM 673 C CA . SER A 1 90 ? 5.269 7.102 -8.754 1.00 40.88 90 SER A CA 1
ATOM 674 C C . SER A 1 90 ? 6.594 6.602 -9.313 1.00 40.88 90 SER A C 1
ATOM 676 O O . SER A 1 90 ? 6.663 5.546 -9.942 1.00 40.88 90 SER A O 1
ATOM 678 N N . SER A 1 91 ? 7.647 7.376 -9.086 1.00 40.56 91 SER A N 1
ATOM 679 C CA . SER A 1 91 ? 9.036 7.014 -9.265 1.00 40.56 91 SER A CA 1
ATOM 680 C C . SER A 1 91 ? 9.396 6.094 -8.111 1.00 40.56 91 SER A C 1
ATOM 682 O O . SER A 1 91 ? 10.330 6.331 -7.351 1.00 40.56 91 SER A O 1
ATOM 684 N N . PHE A 1 92 ? 8.627 5.015 -7.965 1.00 44.81 92 PHE A N 1
ATOM 685 C CA . PHE A 1 92 ? 9.104 3.878 -7.229 1.00 44.81 92 PHE A CA 1
ATOM 686 C C . PHE A 1 92 ? 10.128 3.221 -8.136 1.00 44.81 92 PHE A C 1
ATOM 688 O O . PHE A 1 92 ? 9.818 2.440 -9.030 1.00 44.81 92 PHE A O 1
ATOM 695 N N . VAL A 1 93 ? 11.372 3.650 -7.955 1.00 48.97 93 VAL A N 1
ATOM 696 C CA . VAL A 1 93 ? 12.548 2.988 -8.498 1.00 48.97 93 VAL A CA 1
ATOM 697 C C . VAL A 1 93 ? 12.752 1.721 -7.668 1.00 48.97 93 VAL A C 1
ATOM 699 O O . VAL A 1 93 ? 13.739 1.575 -6.948 1.00 48.97 93 VAL A O 1
ATOM 702 N N . GLU A 1 94 ? 11.781 0.811 -7.719 1.00 51.41 94 GLU A N 1
ATOM 703 C CA . GLU A 1 94 ? 12.014 -0.548 -7.273 1.00 51.41 94 GLU A CA 1
ATOM 704 C C . GLU A 1 94 ? 12.926 -1.159 -8.313 1.00 51.41 94 GLU A C 1
ATOM 706 O O . GLU A 1 94 ? 12.649 -1.175 -9.513 1.00 51.41 94 GLU A O 1
ATOM 711 N N . ASN A 1 95 ? 14.101 -1.553 -7.856 1.00 65.12 95 ASN A N 1
ATOM 712 C CA . ASN A 1 95 ? 15.029 -2.213 -8.731 1.00 65.12 95 ASN A CA 1
ATOM 713 C C . ASN A 1 95 ? 14.553 -3.655 -8.907 1.00 65.12 95 ASN A C 1
ATOM 715 O O . ASN A 1 95 ? 14.942 -4.526 -8.130 1.00 65.12 95 ASN A O 1
ATOM 719 N N . VAL A 1 96 ? 13.704 -3.892 -9.899 1.00 80.38 96 VAL A N 1
ATOM 720 C CA . VAL A 1 96 ? 13.200 -5.227 -10.215 1.00 80.38 96 VAL A CA 1
ATOM 721 C C . VAL A 1 96 ? 14.276 -5.992 -10.971 1.00 80.38 96 VAL A C 1
ATOM 723 O O . VAL A 1 96 ? 14.952 -5.451 -11.850 1.00 80.38 9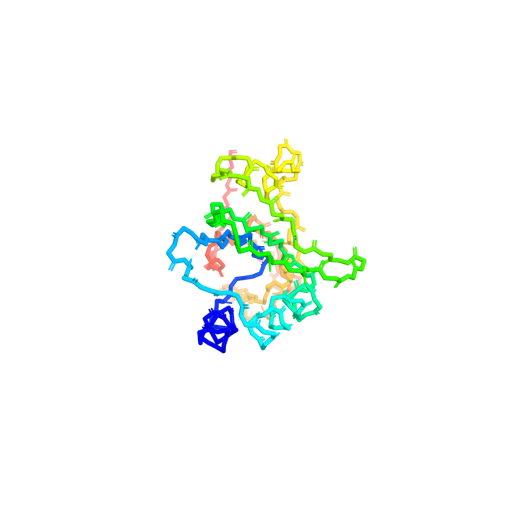6 VAL A O 1
ATOM 726 N N . LEU A 1 97 ? 14.458 -7.256 -10.602 1.00 89.62 97 LEU A N 1
ATOM 727 C CA . LEU A 1 97 ? 15.362 -8.160 -11.294 1.00 89.62 97 LEU A CA 1
ATOM 728 C C . LEU A 1 97 ? 14.582 -8.916 -12.369 1.00 89.62 97 LEU A C 1
ATOM 730 O O . LEU A 1 97 ? 13.649 -9.653 -12.061 1.00 89.62 97 LEU A O 1
ATOM 734 N N . VAL A 1 98 ? 14.972 -8.739 -13.628 1.00 90.81 98 VAL A N 1
ATOM 735 C CA . VAL A 1 98 ? 14.402 -9.463 -14.770 1.00 90.81 98 VAL A CA 1
ATOM 736 C C . VAL A 1 98 ? 15.491 -10.189 -15.535 1.00 90.81 98 VAL A C 1
ATOM 738 O O . VAL A 1 98 ? 16.636 -9.746 -15.581 1.00 90.81 98 VAL A O 1
ATOM 741 N N . HIS A 1 99 ? 15.134 -11.289 -16.182 1.00 93.31 99 HIS A N 1
ATOM 742 C CA . HIS A 1 99 ? 16.046 -11.980 -17.082 1.00 93.31 99 HIS A CA 1
ATOM 743 C C . HIS A 1 99 ? 15.917 -11.401 -18.489 1.00 93.31 99 HIS A C 1
ATOM 745 O O . HIS A 1 99 ? 14.809 -11.234 -19.008 1.00 93.31 99 HIS A O 1
ATOM 751 N N . CYS A 1 100 ? 17.056 -11.131 -19.128 1.00 92.81 100 CYS A N 1
ATOM 752 C CA . CYS A 1 100 ? 17.091 -10.889 -20.563 1.00 92.81 100 CYS A CA 1
ATOM 753 C C . CYS A 1 100 ? 16.426 -12.075 -21.290 1.00 92.81 100 CYS A C 1
ATOM 755 O O . CYS A 1 100 ? 16.849 -13.211 -21.075 1.00 92.81 100 CYS A O 1
ATOM 757 N N . PRO A 1 101 ? 15.444 -11.849 -22.179 1.00 93.69 101 PRO A N 1
ATOM 758 C CA . PRO A 1 101 ? 14.746 -12.942 -22.856 1.00 93.69 101 PRO A CA 1
ATOM 759 C C . PRO A 1 101 ? 15.605 -13.661 -23.911 1.00 93.69 101 PRO A C 1
ATOM 761 O O . PRO A 1 101 ? 15.170 -14.666 -24.459 1.00 93.69 101 PRO A O 1
ATOM 764 N N . VAL A 1 102 ? 16.805 -13.145 -24.214 1.00 93.69 102 VAL A N 1
ATOM 765 C CA . VAL A 1 102 ? 17.716 -13.706 -25.226 1.00 93.69 102 VAL A CA 1
ATOM 766 C C . VAL A 1 102 ? 18.844 -14.513 -24.587 1.00 93.69 102 VAL A C 1
ATOM 768 O O . VAL A 1 102 ? 19.076 -15.652 -24.974 1.00 93.69 102 VAL A O 1
ATOM 771 N N . CYS A 1 103 ? 19.561 -13.939 -23.616 1.00 94.19 103 CYS A N 1
ATOM 772 C CA . CYS A 1 103 ? 20.730 -14.582 -23.002 1.00 94.19 103 CYS A CA 1
ATOM 773 C C . CYS A 1 103 ? 20.536 -14.959 -21.529 1.00 94.19 103 CYS A C 1
ATOM 775 O O . CYS A 1 103 ? 21.487 -15.408 -20.895 1.00 94.19 103 CYS A O 1
ATOM 777 N N . PHE A 1 104 ? 19.344 -14.732 -20.965 1.00 94.00 104 PHE A N 1
ATOM 778 C CA . PHE A 1 104 ? 19.016 -14.990 -19.558 1.00 94.00 104 PHE A CA 1
ATOM 779 C C . PHE A 1 104 ? 19.930 -14.289 -18.544 1.00 94.00 104 PHE A C 1
ATOM 781 O O . PHE A 1 104 ? 19.937 -14.633 -17.367 1.00 94.00 104 PHE A O 1
ATOM 788 N N . HIS A 1 105 ? 20.673 -13.262 -18.958 1.00 94.44 105 HIS A N 1
ATOM 789 C CA . HIS A 1 105 ? 21.419 -12.441 -18.017 1.00 94.44 105 HIS A CA 1
ATOM 790 C C . HIS A 1 105 ? 20.454 -11.677 -17.104 1.00 94.44 105 HIS A C 1
ATOM 792 O O . HIS A 1 105 ? 19.476 -11.089 -17.579 1.00 94.44 105 HIS A O 1
ATOM 798 N N . LEU A 1 106 ? 20.737 -11.687 -15.804 1.00 93.81 106 LEU A N 1
ATOM 799 C CA . LEU A 1 106 ? 19.933 -11.008 -14.797 1.00 93.81 106 LEU A CA 1
ATOM 800 C C . LEU A 1 106 ? 20.197 -9.500 -14.839 1.00 93.81 106 LEU A C 1
ATOM 802 O O . LEU A 1 106 ? 21.337 -9.053 -14.747 1.00 93.81 106 LEU A O 1
ATOM 806 N N . LEU A 1 107 ? 19.137 -8.712 -14.978 1.00 89.56 107 LEU A N 1
ATOM 807 C CA . LEU A 1 107 ? 19.186 -7.268 -15.163 1.00 89.56 107 LEU A CA 1
ATOM 808 C C . LEU A 1 107 ? 18.375 -6.563 -14.091 1.00 89.56 107 LEU A C 1
ATOM 810 O O . LEU A 1 107 ? 17.266 -6.971 -13.760 1.00 89.56 107 LEU A O 1
ATOM 814 N N . LYS A 1 108 ? 18.925 -5.455 -13.601 1.00 89.50 108 LYS A N 1
ATOM 815 C CA . LYS A 1 108 ? 18.258 -4.554 -12.667 1.00 89.50 108 LYS A CA 1
ATOM 816 C C . LYS A 1 108 ? 17.547 -3.454 -13.455 1.00 89.50 108 LYS A C 1
ATOM 818 O O . LYS A 1 108 ? 18.203 -2.590 -14.035 1.00 89.50 108 LYS A O 1
ATOM 823 N N . ILE A 1 109 ? 16.221 -3.485 -13.481 1.00 85.25 109 ILE A N 1
ATOM 824 C CA . ILE A 1 109 ? 15.379 -2.510 -14.186 1.00 85.25 109 ILE A CA 1
ATOM 825 C C . ILE A 1 109 ? 14.594 -1.654 -13.191 1.00 85.25 109 ILE A C 1
ATOM 827 O O . ILE A 1 109 ? 14.477 -2.003 -12.022 1.00 85.25 109 ILE A O 1
ATOM 831 N N . ARG A 1 110 ? 14.098 -0.500 -13.646 1.00 78.00 110 ARG A N 1
ATOM 832 C CA . ARG A 1 110 ? 13.471 0.511 -12.772 1.00 78.00 110 ARG A CA 1
ATOM 833 C C . ARG A 1 110 ? 12.041 0.865 -13.163 1.00 78.00 110 ARG A C 1
ATOM 835 O O . ARG A 1 110 ? 11.282 1.320 -12.322 1.00 78.00 110 ARG A O 1
ATOM 842 N N . ILE A 1 111 ? 11.701 0.724 -14.441 1.00 81.88 111 ILE A N 1
ATOM 843 C CA . ILE A 1 111 ? 10.399 1.080 -15.007 1.00 81.88 111 ILE A CA 1
ATOM 844 C C . ILE A 1 111 ? 10.007 0.036 -16.055 1.00 81.88 111 ILE A C 1
ATOM 846 O O . ILE A 1 111 ? 10.852 -0.700 -16.553 1.00 81.88 111 ILE A O 1
ATOM 850 N N . SER A 1 112 ? 8.731 -0.036 -16.421 1.00 86.25 112 SER A N 1
ATOM 851 C CA . SER A 1 112 ? 8.330 -0.745 -17.642 1.00 86.25 112 SER A CA 1
ATOM 852 C C . SER A 1 112 ? 8.804 0.037 -18.871 1.00 86.25 112 SER A C 1
ATOM 854 O O . SER A 1 112 ? 8.713 1.267 -18.870 1.00 86.25 112 SER A O 1
ATOM 856 N N . GLY A 1 113 ? 9.245 -0.632 -19.933 1.00 88.75 113 GLY A N 1
ATOM 857 C CA . GLY A 1 113 ? 9.735 0.053 -21.129 1.00 88.75 113 GLY A CA 1
ATOM 858 C C . GLY A 1 113 ? 10.686 -0.776 -21.982 1.00 88.75 113 GLY A C 1
ATOM 859 O O . GLY A 1 113 ? 10.851 -1.975 -21.767 1.00 88.75 113 GLY A O 1
ATOM 860 N N . ASN A 1 114 ? 11.309 -0.119 -22.961 1.00 90.25 114 ASN A N 1
ATOM 861 C CA . ASN A 1 114 ? 12.360 -0.714 -23.784 1.00 90.25 114 ASN A CA 1
ATOM 862 C C . ASN A 1 114 ? 13.695 -0.702 -23.025 1.00 90.25 114 ASN A C 1
ATOM 864 O O . ASN A 1 114 ? 14.090 0.322 -22.468 1.00 90.25 114 ASN A O 1
ATOM 868 N N . TYR A 1 115 ? 14.405 -1.825 -23.058 1.00 90.75 115 TYR A N 1
ATOM 869 C CA . TYR A 1 115 ? 15.710 -2.021 -22.436 1.00 90.75 115 TYR A CA 1
ATOM 870 C C . TYR A 1 115 ? 16.691 -2.667 -23.413 1.00 90.75 115 TYR A C 1
ATOM 872 O O . TYR A 1 115 ? 16.298 -3.405 -24.314 1.00 90.75 115 TYR A O 1
ATOM 880 N N . GLY A 1 116 ? 17.981 -2.405 -23.206 1.00 92.44 116 GLY A N 1
ATOM 881 C CA . GLY A 1 116 ? 19.081 -3.095 -23.876 1.00 92.44 116 GLY A CA 1
ATOM 882 C C . GLY A 1 116 ? 19.836 -3.978 -22.888 1.00 92.44 116 GLY A C 1
ATOM 883 O O . GLY A 1 116 ? 20.130 -3.551 -21.771 1.00 92.44 116 GLY A O 1
ATOM 884 N N . CYS A 1 117 ? 20.154 -5.209 -23.282 1.00 93.19 117 CYS A N 1
ATOM 885 C CA . CYS A 1 117 ? 21.033 -6.065 -22.494 1.00 93.19 117 CYS A CA 1
ATOM 886 C C . CYS A 1 117 ? 22.504 -5.665 -22.734 1.00 93.19 117 CYS A C 1
ATOM 888 O O . CYS A 1 117 ? 22.935 -5.692 -23.882 1.00 93.19 117 CYS A O 1
ATOM 890 N N . PRO A 1 118 ? 23.310 -5.365 -21.700 1.00 93.25 118 PRO A N 1
ATOM 891 C CA . PRO A 1 118 ? 24.726 -5.028 -21.854 1.00 93.25 118 PRO A CA 1
ATOM 892 C C . PRO A 1 118 ? 25.603 -6.231 -22.237 1.00 93.25 118 PRO A C 1
ATOM 894 O O . PRO A 1 118 ? 26.745 -6.044 -22.632 1.00 93.25 118 PRO A O 1
ATOM 897 N N . VAL A 1 119 ? 25.095 -7.464 -22.107 1.00 94.38 119 VAL A N 1
ATOM 898 C CA . VAL A 1 119 ? 25.860 -8.688 -22.399 1.00 94.38 119 VAL A CA 1
ATOM 899 C C . VAL A 1 119 ? 25.711 -9.104 -23.859 1.00 94.38 119 VAL A C 1
ATOM 901 O O . VAL A 1 119 ? 26.703 -9.307 -24.550 1.00 94.38 119 VAL A O 1
ATOM 904 N N . CYS A 1 120 ? 24.476 -9.238 -24.346 1.00 94.38 120 CYS A N 1
ATOM 905 C CA . CYS A 1 120 ? 24.209 -9.685 -25.718 1.00 94.38 120 CYS A CA 1
ATOM 906 C C . CYS A 1 120 ? 23.765 -8.558 -26.658 1.00 94.38 120 CYS A C 1
ATOM 908 O O . CYS A 1 120 ? 23.480 -8.824 -27.821 1.00 94.38 120 CYS A O 1
ATOM 910 N N . HIS A 1 121 ? 23.669 -7.319 -26.166 1.00 94.06 121 HIS A N 1
ATOM 911 C CA . HIS A 1 121 ? 23.233 -6.136 -26.920 1.00 94.06 121 HIS A CA 1
ATOM 912 C C . HIS A 1 121 ? 21.813 -6.228 -27.510 1.00 94.06 121 HIS A C 1
ATOM 914 O O . HIS A 1 121 ? 21.392 -5.343 -28.253 1.00 94.06 121 HIS A O 1
ATOM 920 N N . SER A 1 122 ? 21.033 -7.256 -27.149 1.00 91.44 122 SER A N 1
ATOM 921 C CA . SER A 1 122 ? 19.644 -7.389 -27.586 1.00 91.44 122 SER A CA 1
ATOM 922 C C . SER A 1 122 ? 18.768 -6.320 -26.945 1.00 91.44 122 SER A C 1
ATOM 924 O O . SER A 1 122 ? 18.880 -6.066 -25.739 1.00 91.44 122 SER A O 1
ATOM 926 N N . LYS A 1 123 ? 17.826 -5.783 -27.716 1.00 93.31 123 LYS A N 1
ATOM 927 C CA . LYS A 1 123 ? 16.755 -4.939 -27.192 1.00 93.31 123 LYS A CA 1
ATOM 928 C C . LYS A 1 123 ? 15.522 -5.770 -26.855 1.00 93.31 123 LYS A C 1
ATOM 930 O O . LYS A 1 123 ? 15.198 -6.714 -27.569 1.00 93.31 123 LYS A O 1
ATOM 935 N N . PHE A 1 124 ? 14.839 -5.417 -25.776 1.00 92.94 124 PHE A N 1
ATOM 936 C CA . PHE A 1 124 ? 13.650 -6.117 -25.303 1.00 92.94 124 PHE A CA 1
ATOM 937 C C . PHE A 1 124 ? 12.709 -5.159 -24.568 1.00 92.94 124 PHE A C 1
ATOM 939 O O . PHE A 1 124 ? 13.121 -4.085 -24.128 1.00 92.94 124 PHE A O 1
ATOM 946 N N . PHE A 1 125 ? 11.445 -5.544 -24.423 1.00 92.44 125 PHE A N 1
ATOM 947 C CA . PHE A 1 125 ? 10.433 -4.767 -23.713 1.00 92.44 125 PHE A CA 1
ATOM 948 C C . PHE A 1 125 ? 10.077 -5.428 -22.381 1.00 92.44 125 PHE A C 1
ATOM 950 O O . PHE A 1 125 ? 9.941 -6.649 -22.300 1.00 92.44 125 PHE A O 1
ATOM 957 N N . VAL A 1 126 ? 9.900 -4.610 -21.348 1.00 90.62 126 VAL A N 1
ATOM 958 C CA . VAL A 1 126 ? 9.414 -5.015 -20.027 1.00 90.62 126 VAL A CA 1
ATOM 959 C C . VAL A 1 126 ? 8.017 -4.436 -19.827 1.00 90.62 126 VAL A C 1
ATOM 961 O O . VAL A 1 126 ? 7.828 -3.218 -19.886 1.00 90.62 126 VAL A O 1
ATOM 964 N N . THR A 1 127 ? 7.041 -5.302 -19.572 1.00 86.62 127 THR A N 1
ATOM 965 C CA . THR A 1 127 ? 5.658 -4.920 -19.262 1.00 86.62 127 THR A CA 1
ATOM 966 C C . THR A 1 127 ? 5.511 -4.401 -17.822 1.00 86.62 127 THR A C 1
ATOM 968 O O . THR A 1 127 ? 6.428 -4.492 -17.009 1.00 86.62 127 THR A O 1
ATOM 971 N N . LYS A 1 128 ? 4.344 -3.833 -17.481 1.00 83.19 128 LYS A N 1
ATOM 972 C CA . LYS A 1 128 ? 4.061 -3.322 -16.122 1.00 83.19 128 LYS A CA 1
ATOM 973 C C . LYS A 1 128 ? 3.994 -4.421 -15.055 1.00 83.19 128 LYS A C 1
ATOM 975 O O . LYS A 1 128 ? 4.224 -4.136 -13.891 1.00 83.19 128 LYS A O 1
ATOM 980 N N . ASP A 1 129 ? 3.698 -5.652 -15.460 1.00 83.31 129 ASP A N 1
ATOM 981 C CA . ASP A 1 129 ? 3.741 -6.869 -14.641 1.00 83.31 129 ASP A CA 1
ATOM 982 C C . ASP A 1 129 ? 5.116 -7.567 -14.689 1.00 83.31 129 ASP A C 1
ATOM 984 O O . ASP A 1 129 ? 5.228 -8.745 -14.360 1.00 83.31 129 ASP A O 1
ATOM 988 N N . TRP A 1 130 ? 6.165 -6.850 -15.116 1.00 86.56 130 TRP A N 1
ATOM 989 C CA . TRP A 1 130 ? 7.571 -7.278 -15.088 1.00 86.56 130 TRP A CA 1
ATOM 990 C C . TRP A 1 130 ? 7.919 -8.495 -15.952 1.00 86.56 130 TRP A C 1
ATOM 992 O O . TRP A 1 130 ? 8.953 -9.137 -15.753 1.00 86.56 130 TRP A O 1
ATOM 1002 N N . ARG A 1 131 ? 7.103 -8.793 -16.966 1.00 87.56 131 ARG A N 1
ATOM 1003 C CA . ARG A 1 131 ? 7.408 -9.822 -17.965 1.00 87.56 131 ARG A CA 1
ATOM 1004 C C . ARG A 1 131 ? 8.276 -9.241 -19.073 1.00 87.56 131 ARG A C 1
ATOM 1006 O O . ARG A 1 131 ? 8.086 -8.099 -19.495 1.00 87.56 131 ARG A O 1
ATOM 1013 N N . THR A 1 132 ? 9.219 -10.037 -19.566 1.00 89.94 132 THR A N 1
ATOM 1014 C CA . THR A 1 132 ? 10.103 -9.645 -20.667 1.00 89.94 132 THR A CA 1
ATOM 1015 C C . THR A 1 132 ? 9.614 -10.209 -21.995 1.00 89.94 132 THR A C 1
ATOM 1017 O O . THR A 1 132 ? 9.132 -11.334 -22.084 1.00 89.94 132 THR A O 1
ATOM 1020 N N . SER A 1 133 ? 9.714 -9.403 -23.048 1.00 88.19 133 SER A N 1
ATOM 1021 C CA . SER A 1 133 ? 9.397 -9.780 -24.428 1.00 88.19 133 SER A CA 1
ATOM 1022 C C . SER A 1 133 ? 10.600 -9.496 -25.317 1.00 88.19 133 SER A C 1
ATOM 1024 O O . SER A 1 133 ? 11.170 -8.413 -25.236 1.00 88.19 133 SER A O 1
ATOM 1026 N N . ALA A 1 134 ? 10.981 -10.440 -26.181 1.00 88.06 134 ALA A N 1
ATOM 1027 C CA . ALA A 1 134 ? 12.192 -10.370 -27.013 1.00 88.06 134 ALA A CA 1
ATOM 1028 C C . ALA A 1 134 ? 12.133 -9.354 -28.179 1.00 88.06 134 ALA A C 1
ATOM 1030 O O . ALA A 1 134 ? 12.902 -9.459 -29.129 1.00 88.06 134 ALA A O 1
ATOM 1031 N N . PHE A 1 135 ? 11.220 -8.386 -28.126 1.00 83.88 135 PHE A N 1
ATOM 1032 C CA . PHE A 1 135 ? 11.069 -7.317 -29.110 1.00 83.88 135 PHE A CA 1
ATOM 1033 C C . PHE A 1 135 ? 11.013 -5.957 -28.409 1.00 83.88 135 PHE A C 1
ATOM 1035 O O . PHE A 1 135 ? 10.584 -5.864 -27.258 1.00 83.88 135 PHE A O 1
ATOM 1042 N N . GLU A 1 136 ? 11.433 -4.897 -29.101 1.00 82.56 136 GLU A N 1
ATOM 1043 C CA . GLU A 1 136 ? 11.192 -3.517 -28.667 1.00 82.56 136 GLU A CA 1
ATOM 1044 C C . GLU A 1 136 ? 9.814 -3.043 -29.147 1.00 82.56 136 GLU A C 1
ATOM 1046 O O . GLU A 1 136 ? 9.349 -3.434 -30.219 1.00 82.56 136 GLU A O 1
ATOM 1051 N N . ARG A 1 137 ? 9.141 -2.193 -28.364 1.00 79.38 137 ARG A N 1
ATOM 1052 C CA . ARG A 1 137 ? 7.960 -1.471 -28.853 1.00 79.38 137 ARG A CA 1
ATOM 1053 C C . ARG A 1 137 ? 8.417 -0.190 -29.537 1.00 79.38 137 ARG A C 1
ATOM 1055 O O . ARG A 1 137 ? 8.973 0.686 -28.876 1.00 79.38 137 ARG A O 1
ATOM 1062 N N . LEU A 1 138 ? 8.146 -0.088 -30.832 1.00 73.25 138 LEU A N 1
ATOM 1063 C CA . LEU A 1 138 ? 8.222 1.160 -31.585 1.00 73.25 138 LEU A CA 1
ATOM 1064 C C . LEU A 1 138 ? 6.869 1.869 -31.417 1.00 73.25 138 LEU A C 1
ATOM 1066 O O . LEU A 1 138 ? 5.829 1.250 -31.655 1.00 73.25 138 LEU A O 1
ATOM 1070 N N . LEU A 1 139 ? 6.882 3.098 -30.897 1.00 57.22 139 LEU A N 1
ATOM 1071 C CA . LEU A 1 139 ? 5.712 3.982 -30.848 1.00 57.22 139 LEU A CA 1
ATOM 1072 C C . LEU A 1 139 ? 5.621 4.777 -32.148 1.00 57.22 139 LEU A C 1
ATOM 1074 O O . LEU A 1 139 ? 6.696 5.204 -32.625 1.00 57.22 139 LEU A O 1
#

Sequence (139 aa):
MGEIILSKLEELSEAPRRVLLDASGLESATLEGTSILNQLPERFPNSKFAICSVPTGIEISVKGENKISVFSDRDSAKLHLTANSKGEVSSFVENVLVHCPVCFHLLKIRISGNYGCPVCHSKFFVTKDWRTSAFERLL

Foldseek 3Di:
DLVVVVVVVVPDPDPDEEDEAEQQVPPEDDPVSLVSQLCCCVVRVRYAYEYECNDPPYDNDRDDPRGHHYYDHDVVSVCVSCVPVVPDPPQQQPQDWAAQPPPRDTHGDRAFFWDADPPPRFIWTADRVGDIGRDHDDD

Secondary structure (DSSP, 8-state):
-HHHHHHHHHH---SS-EEEEE-TT-S---HHHHHHHHHHHHHSTT-EEEEE-PPTT------STTPPEEESSHHHHHHHHHTTTTT--------EEEE-TTT--EEEE-SSEEEE-TTT--EEEE-TT--EESSPPP-

Radius of gyration: 20.58 Å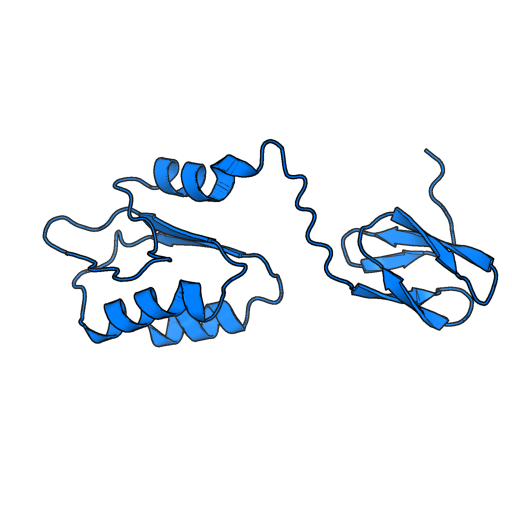; chains: 1; bounding box: 44×30×56 Å

pLDDT: mean 80.2, std 13.97, range [40.56, 94.44]

Organism: NCBI:txid1049938